Protein AF-A0A7V0IVY8-F1 (afdb_monomer_lite)

Sequence (159 aa):
MAKRIESFEFKQSVSIIKSTGKKAGNLGELRKLISQAGDECIFHHVYQYFLKGHVLEYTNDFAQWAGESLEERALAERLSSIDPYTLKSVSEVRKELLRKIDLFLANFPEPRDVVNGNEFYFNETVSLVFPVGVKTRNLAEFLVAIEHIDAGSIYYHFY

Structure (mmCIF, N/CA/C/O backbone):
data_AF-A0A7V0IVY8-F1
#
_entry.id   AF-A0A7V0IVY8-F1
#
loop_
_atom_site.group_PDB
_atom_site.id
_atom_site.type_symbol
_atom_site.label_atom_id
_atom_site.label_alt_id
_atom_site.label_comp_id
_atom_site.label_asym_id
_atom_site.label_entity_id
_atom_site.label_seq_id
_atom_site.pdbx_PDB_ins_code
_atom_site.Cartn_x
_atom_site.Cartn_y
_atom_site.Cartn_z
_atom_site.occupancy
_atom_site.B_iso_or_equiv
_atom_site.auth_seq_id
_atom_site.auth_comp_id
_atom_site.auth_asym_id
_atom_site.auth_atom_id
_atom_site.pdbx_PDB_model_num
ATOM 1 N N . MET A 1 1 ? -13.876 8.849 45.254 1.00 45.34 1 MET A N 1
ATOM 2 C CA . MET A 1 1 ? -14.609 9.244 44.028 1.00 45.34 1 MET A CA 1
ATOM 3 C C . MET A 1 1 ? -14.390 8.167 42.978 1.00 45.34 1 MET A C 1
ATOM 5 O O . MET A 1 1 ? -13.243 7.799 42.763 1.00 45.34 1 MET A O 1
ATOM 9 N N . ALA A 1 2 ? -15.452 7.609 42.392 1.00 60.75 2 ALA A N 1
ATOM 10 C CA . ALA A 1 2 ? -15.321 6.598 41.341 1.00 60.75 2 ALA A CA 1
ATOM 11 C C . ALA A 1 2 ? -14.737 7.230 40.064 1.00 60.75 2 ALA A C 1
ATOM 13 O O . ALA A 1 2 ? -15.148 8.323 39.672 1.00 60.75 2 ALA A O 1
ATOM 14 N N . LYS A 1 3 ? -13.763 6.561 39.438 1.00 68.69 3 LYS A N 1
ATOM 15 C CA . LYS A 1 3 ? -13.135 6.996 38.183 1.00 68.69 3 LYS A CA 1
ATOM 16 C C . LYS A 1 3 ? -14.206 7.021 37.086 1.00 68.69 3 LYS A C 1
ATOM 18 O O . LYS A 1 3 ? -14.797 5.988 36.785 1.00 68.69 3 LYS A O 1
ATOM 23 N N . ARG A 1 4 ? -14.483 8.196 36.515 1.00 71.81 4 ARG A N 1
ATOM 24 C CA . ARG A 1 4 ? -15.428 8.345 35.401 1.00 71.81 4 ARG A CA 1
ATOM 25 C C . ARG A 1 4 ? -14.809 7.689 34.164 1.00 71.81 4 ARG A C 1
ATOM 27 O O . ARG A 1 4 ? -13.752 8.123 33.718 1.00 71.81 4 ARG A O 1
ATOM 34 N N . ILE A 1 5 ? -15.431 6.626 33.662 1.00 78.44 5 ILE A N 1
ATOM 35 C CA . ILE A 1 5 ? -15.025 5.968 32.416 1.00 78.44 5 ILE A CA 1
ATOM 36 C C . ILE A 1 5 ? -15.653 6.762 31.269 1.00 78.44 5 ILE A C 1
ATOM 38 O O . ILE A 1 5 ? -16.872 6.940 31.234 1.00 78.44 5 ILE A O 1
ATOM 42 N N . GLU A 1 6 ? -14.824 7.298 30.374 1.00 87.19 6 GLU A N 1
ATOM 43 C CA . GLU A 1 6 ? -15.305 7.920 29.140 1.00 87.19 6 GLU A CA 1
ATOM 44 C C . GLU A 1 6 ? -15.876 6.847 28.210 1.00 87.19 6 GLU A C 1
ATOM 46 O O . GLU A 1 6 ? -15.340 5.744 28.115 1.00 87.19 6 GLU A O 1
ATOM 51 N N . SER A 1 7 ? -16.997 7.149 27.554 1.00 92.50 7 SER A N 1
ATOM 52 C CA . SER A 1 7 ? -17.619 6.212 26.621 1.00 92.50 7 SER A CA 1
ATOM 53 C C . SER A 1 7 ? -16.779 6.063 25.356 1.00 92.50 7 SER A C 1
ATOM 55 O O . SER A 1 7 ? -16.344 7.071 24.800 1.00 92.50 7 SER A O 1
ATOM 57 N N . PHE A 1 8 ? -16.655 4.843 24.845 1.00 94.50 8 PHE A N 1
ATOM 58 C CA . PHE A 1 8 ? -16.092 4.576 23.527 1.00 94.50 8 PHE A CA 1
ATOM 59 C C . PHE A 1 8 ? -17.166 4.775 22.451 1.00 94.50 8 PHE A C 1
ATOM 61 O O . PHE A 1 8 ? -18.255 4.210 22.555 1.00 94.50 8 PHE A O 1
ATOM 68 N N . GLU A 1 9 ? -16.876 5.575 21.426 1.00 95.38 9 GLU A N 1
ATOM 69 C CA . GLU A 1 9 ? -17.768 5.806 20.285 1.00 95.38 9 GLU A CA 1
ATOM 70 C C . GLU A 1 9 ? -17.248 5.077 19.048 1.00 95.38 9 GLU A C 1
ATOM 72 O O . GLU A 1 9 ? -16.148 5.352 18.563 1.00 95.38 9 GLU A O 1
ATOM 77 N N . PHE A 1 10 ? -18.065 4.172 18.508 1.00 96.12 10 PHE A N 1
ATOM 78 C CA . PHE A 1 10 ? -17.765 3.546 17.231 1.00 96.12 10 PHE A CA 1
ATOM 79 C C . PHE A 1 10 ? -17.900 4.573 16.102 1.00 96.12 10 PHE A C 1
ATOM 81 O O . PHE A 1 10 ? -18.868 5.334 16.004 1.00 96.12 10 PHE A O 1
ATOM 88 N N . LYS A 1 11 ? -16.893 4.580 15.236 1.00 95.94 11 LYS A N 1
ATOM 89 C CA . LYS A 1 11 ? -16.771 5.407 14.045 1.00 95.94 11 LYS A CA 1
ATOM 90 C C . LYS A 1 11 ? -16.482 4.463 12.900 1.00 95.94 11 LYS A C 1
ATOM 92 O O . LYS A 1 11 ? -15.908 3.397 13.116 1.00 95.94 11 LYS A O 1
ATOM 97 N N . GLN A 1 12 ? -16.884 4.855 11.711 1.00 93.81 12 GLN A N 1
ATOM 98 C CA . GLN A 1 12 ? -16.688 4.076 10.507 1.00 93.81 12 GLN A CA 1
ATOM 99 C C . GLN A 1 12 ? -15.963 4.919 9.480 1.00 93.81 12 GLN A C 1
ATOM 101 O O . GLN A 1 12 ? -16.210 6.122 9.373 1.00 93.81 12 GLN A O 1
ATOM 106 N N . SER A 1 13 ? -15.063 4.266 8.749 1.00 91.00 13 SER A N 1
ATOM 107 C CA . SER A 1 13 ? -14.408 4.839 7.584 1.00 91.00 13 SER A CA 1
ATOM 108 C C . SER A 1 13 ? -14.985 4.216 6.321 1.00 91.00 13 SER A C 1
ATOM 110 O O . SER A 1 13 ? -15.149 2.997 6.236 1.00 91.00 13 SER A O 1
ATOM 112 N N . VAL A 1 14 ? -15.285 5.058 5.338 1.00 89.50 14 VAL A N 1
ATOM 113 C CA . VAL A 1 14 ? -15.533 4.641 3.958 1.00 89.50 14 VAL A CA 1
ATOM 114 C C . VAL A 1 14 ? -14.449 5.253 3.085 1.00 89.50 14 VAL A C 1
ATOM 116 O O . VAL A 1 14 ? -14.134 6.437 3.203 1.00 89.50 14 VAL A O 1
ATOM 119 N N . SER A 1 15 ? -13.879 4.437 2.206 1.00 88.12 15 SER A N 1
ATOM 120 C CA . SER A 1 15 ? -12.793 4.829 1.315 1.00 88.12 15 SER A CA 1
ATOM 121 C C . SER A 1 15 ? -13.311 5.065 -0.099 1.00 88.12 15 SER A C 1
ATOM 123 O O . SER A 1 15 ? -13.961 4.200 -0.683 1.00 88.12 15 SER A O 1
ATOM 125 N N . ILE A 1 16 ? -12.998 6.231 -0.660 1.00 91.38 16 ILE A N 1
ATOM 126 C CA . ILE A 1 16 ? -13.238 6.556 -2.067 1.00 91.38 16 ILE A CA 1
ATOM 127 C C . ILE A 1 16 ? -11.896 6.526 -2.788 1.00 91.38 16 ILE A C 1
ATOM 129 O O . ILE A 1 16 ? -10.969 7.241 -2.407 1.00 91.38 16 ILE A O 1
ATOM 133 N N . ILE A 1 17 ? -11.801 5.718 -3.842 1.00 92.69 17 ILE A N 1
ATOM 134 C CA . ILE A 1 17 ? -10.599 5.651 -4.673 1.00 92.69 17 ILE A CA 1
ATOM 135 C C . ILE A 1 17 ? -10.596 6.844 -5.628 1.00 92.69 17 ILE A C 1
ATOM 137 O O . ILE A 1 17 ? -11.543 7.064 -6.385 1.00 92.69 17 ILE A O 1
ATOM 141 N N . LYS A 1 18 ? -9.505 7.601 -5.606 1.00 94.12 18 LYS A N 1
ATOM 142 C CA . LYS A 1 18 ? -9.244 8.735 -6.484 1.00 94.12 18 LYS A CA 1
ATOM 143 C C . LYS A 1 18 ? -8.029 8.420 -7.349 1.00 94.12 18 LYS A C 1
ATOM 145 O O . LYS A 1 18 ? -6.944 8.155 -6.839 1.00 94.12 18 LYS A O 1
ATOM 150 N N . SER A 1 19 ? -8.190 8.506 -8.665 1.00 94.50 19 SER A N 1
ATOM 151 C CA . SER A 1 19 ? -7.050 8.384 -9.574 1.00 94.50 19 SER A CA 1
ATOM 152 C C . SER A 1 19 ? -6.144 9.612 -9.495 1.00 94.50 19 SER A C 1
ATOM 154 O O . SER A 1 19 ? -6.625 10.748 -9.479 1.00 94.50 19 SER A O 1
ATOM 156 N N . THR A 1 20 ? -4.827 9.393 -9.492 1.00 96.06 20 THR A N 1
ATOM 157 C CA . THR A 1 20 ? -3.840 10.481 -9.619 1.00 96.06 20 THR A CA 1
ATOM 158 C C . THR A 1 20 ? -3.559 10.858 -11.078 1.00 96.06 20 THR A C 1
ATOM 160 O O . THR A 1 20 ? -2.864 11.840 -11.336 1.00 96.06 20 THR A O 1
ATOM 163 N N . GLY A 1 21 ? -4.052 10.065 -12.037 1.00 96.19 21 GLY A N 1
ATOM 164 C CA . GLY A 1 21 ? -3.735 10.187 -13.463 1.00 96.19 21 GLY A CA 1
ATOM 165 C C . GLY A 1 21 ? -2.316 9.744 -13.845 1.00 96.19 21 GLY A C 1
ATOM 166 O O . GLY A 1 21 ? -1.970 9.781 -15.024 1.00 96.19 21 GLY A O 1
ATOM 167 N N . LYS A 1 22 ? -1.485 9.323 -12.883 1.00 98.06 22 LYS A N 1
ATOM 168 C CA . LYS A 1 22 ? -0.123 8.838 -13.133 1.00 98.06 22 LYS A CA 1
ATOM 169 C C . LYS A 1 22 ? -0.121 7.320 -13.298 1.00 98.06 22 LYS A C 1
ATOM 171 O O . LYS A 1 22 ? -0.784 6.611 -12.538 1.00 98.06 22 LYS A O 1
ATOM 176 N N . LYS A 1 23 ? 0.666 6.830 -14.255 1.00 98.06 23 LYS A N 1
ATOM 177 C CA . LYS A 1 23 ? 0.888 5.400 -14.479 1.00 98.06 23 LYS A CA 1
ATOM 178 C C . LYS A 1 23 ? 2.350 5.092 -14.794 1.00 98.06 23 LYS A C 1
ATOM 180 O O . LYS A 1 23 ? 3.037 5.976 -15.302 1.00 98.06 23 LYS A O 1
ATOM 185 N N . ALA A 1 24 ? 2.795 3.873 -14.500 1.00 98.50 24 ALA A N 1
ATOM 186 C CA . ALA A 1 24 ? 4.124 3.370 -14.855 1.00 98.50 24 ALA A CA 1
ATOM 187 C C . ALA A 1 24 ? 4.024 2.153 -15.780 1.00 98.50 24 ALA A C 1
ATOM 189 O O . ALA A 1 24 ? 3.337 1.185 -15.450 1.00 98.50 24 ALA A O 1
ATOM 190 N N . GLY A 1 25 ? 4.728 2.195 -16.910 1.00 98.31 25 GLY A N 1
ATOM 191 C CA . GLY A 1 25 ? 4.869 1.072 -17.839 1.00 98.31 25 GLY A CA 1
ATOM 192 C C . GLY A 1 25 ? 6.077 0.174 -17.552 1.00 98.31 25 GLY A C 1
ATOM 193 O O . GLY A 1 25 ? 6.168 -0.921 -18.097 1.00 98.31 25 GLY A O 1
ATOM 194 N N . ASN A 1 26 ? 7.002 0.604 -16.693 1.00 98.31 26 ASN A N 1
ATOM 195 C CA . ASN A 1 26 ? 8.195 -0.164 -16.339 1.00 98.31 26 ASN A CA 1
ATOM 196 C C . ASN A 1 26 ? 8.714 0.161 -14.937 1.00 98.31 26 ASN A C 1
ATOM 198 O O . ASN A 1 26 ? 8.166 1.009 -14.222 1.00 98.31 26 ASN A O 1
ATOM 202 N N . LEU A 1 27 ? 9.762 -0.555 -14.528 1.00 98.38 27 LEU A N 1
ATOM 203 C CA . LEU A 1 27 ? 10.305 -0.467 -13.179 1.00 98.38 27 LEU A CA 1
ATOM 204 C C . LEU A 1 27 ? 10.947 0.900 -12.891 1.00 98.38 27 LEU A C 1
ATOM 206 O O . LEU A 1 27 ? 10.733 1.450 -11.806 1.00 98.38 27 LEU A O 1
ATOM 210 N N . GLY A 1 28 ? 11.676 1.484 -13.843 1.00 98.19 28 GLY A N 1
ATOM 211 C CA . GLY A 1 28 ? 12.254 2.821 -13.715 1.00 98.19 28 GLY A CA 1
ATOM 212 C C . GLY A 1 28 ? 11.198 3.917 -13.539 1.00 98.19 28 GLY A C 1
ATOM 213 O O . GLY A 1 28 ? 11.319 4.770 -12.648 1.00 98.19 28 GLY A O 1
ATOM 214 N N . GLU A 1 29 ? 10.118 3.875 -14.324 1.00 98.50 29 GLU A N 1
ATOM 215 C CA . GLU A 1 29 ? 8.969 4.772 -14.168 1.00 98.50 29 GLU A CA 1
ATOM 216 C C . GLU A 1 29 ? 8.273 4.572 -12.822 1.00 98.50 29 GLU A C 1
ATOM 218 O O . GLU A 1 29 ? 8.001 5.560 -12.133 1.00 98.50 29 GLU A O 1
ATOM 223 N N . LEU A 1 30 ? 8.043 3.319 -12.409 1.00 98.69 30 LEU A N 1
ATOM 224 C CA . LEU A 1 30 ? 7.438 3.000 -11.115 1.00 98.69 30 LEU A CA 1
ATOM 225 C C . LEU A 1 30 ? 8.265 3.603 -9.979 1.00 98.69 30 LEU A C 1
ATOM 227 O O . LEU A 1 30 ? 7.737 4.338 -9.143 1.00 98.69 30 LEU A O 1
ATOM 231 N N . ARG A 1 31 ? 9.579 3.359 -9.981 1.00 98.56 31 ARG A N 1
ATOM 232 C CA . ARG A 1 31 ? 10.527 3.893 -8.995 1.00 98.56 31 ARG A CA 1
ATOM 233 C C . ARG A 1 31 ? 10.458 5.414 -8.932 1.00 98.56 31 ARG A C 1
ATOM 235 O O . ARG A 1 31 ? 10.353 5.997 -7.848 1.00 98.56 31 ARG A O 1
ATOM 242 N N . LYS A 1 32 ? 10.514 6.081 -10.090 1.00 98.69 32 LYS A N 1
ATOM 243 C CA . LYS A 1 32 ? 10.414 7.544 -10.182 1.00 98.69 32 LYS A CA 1
ATOM 244 C C . LYS A 1 32 ? 9.094 8.037 -9.595 1.00 98.69 32 LYS A C 1
ATOM 246 O O . LYS A 1 32 ? 9.106 8.971 -8.791 1.00 98.69 32 LYS A O 1
ATOM 251 N N . LEU A 1 33 ? 7.977 7.410 -9.949 1.00 98.62 33 LEU A N 1
ATOM 252 C CA . LEU A 1 33 ? 6.654 7.817 -9.488 1.00 98.62 33 LEU A CA 1
ATOM 253 C C . LEU A 1 33 ? 6.436 7.545 -7.994 1.00 98.62 33 LEU A C 1
ATOM 255 O O . LEU A 1 33 ? 5.904 8.424 -7.322 1.00 98.62 33 LEU A O 1
ATOM 259 N N . ILE A 1 34 ? 6.945 6.442 -7.433 1.00 98.62 34 ILE A N 1
ATOM 260 C CA . ILE A 1 34 ? 6.934 6.177 -5.979 1.00 98.62 34 ILE A CA 1
ATOM 261 C C . ILE A 1 34 ? 7.652 7.298 -5.213 1.00 98.62 34 ILE A C 1
ATOM 263 O O . ILE A 1 34 ? 7.155 7.757 -4.183 1.00 98.62 34 ILE A O 1
ATOM 267 N N . SER A 1 35 ? 8.788 7.794 -5.727 1.00 98.44 35 SER A N 1
ATOM 268 C CA . SER A 1 35 ? 9.534 8.890 -5.079 1.00 98.44 35 SER A CA 1
ATOM 269 C C . SER A 1 35 ? 8.782 10.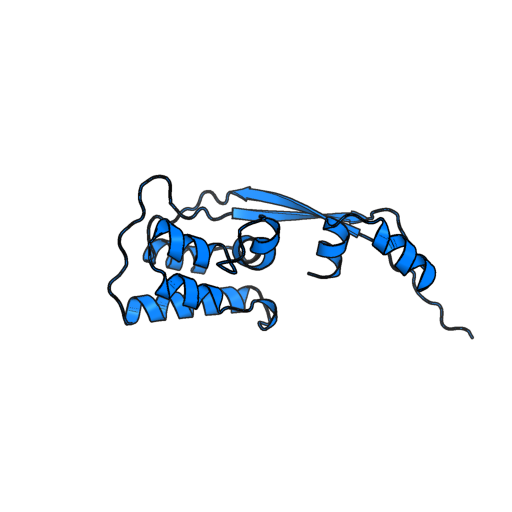226 -5.042 1.00 98.44 35 SER A C 1
ATOM 271 O O . SER A 1 35 ? 9.113 11.090 -4.235 1.00 98.44 35 SER A O 1
ATOM 273 N N . GLN A 1 36 ? 7.764 10.384 -5.891 1.00 97.69 36 GLN A N 1
ATOM 274 C CA . GLN A 1 36 ? 6.975 11.609 -6.049 1.00 97.69 36 GLN A CA 1
ATOM 275 C C . GLN A 1 36 ? 5.517 11.458 -5.590 1.00 97.69 36 GLN A C 1
ATOM 277 O O . GLN A 1 36 ? 4.780 12.445 -5.569 1.00 97.69 36 GLN A O 1
ATOM 282 N N . ALA A 1 37 ? 5.069 10.235 -5.309 1.00 96.88 37 ALA A N 1
ATOM 283 C CA . ALA A 1 37 ? 3.705 9.938 -4.900 1.00 96.88 37 ALA A CA 1
ATOM 284 C C . ALA A 1 37 ? 3.429 10.518 -3.510 1.00 96.88 37 ALA A C 1
ATOM 286 O O . ALA A 1 37 ? 4.305 10.477 -2.645 1.00 96.88 37 ALA A O 1
ATOM 287 N N . GLY A 1 38 ? 2.217 11.028 -3.279 1.00 95.25 38 GLY A N 1
ATOM 288 C CA . GLY A 1 38 ? 1.786 11.466 -1.950 1.00 95.25 38 GLY A CA 1
ATOM 289 C C . GLY A 1 38 ? 1.724 10.304 -0.956 1.00 95.25 38 GLY A C 1
ATOM 290 O O . GLY A 1 38 ? 1.677 9.139 -1.356 1.00 95.25 38 GLY A O 1
ATOM 291 N N . ASP A 1 39 ? 1.735 10.607 0.343 1.00 95.62 39 ASP A N 1
ATOM 292 C CA . ASP A 1 39 ? 1.645 9.577 1.388 1.00 95.62 39 ASP A CA 1
ATOM 293 C C . ASP A 1 39 ? 0.341 8.766 1.255 1.00 95.62 39 ASP A C 1
ATOM 295 O O . ASP A 1 39 ? 0.391 7.543 1.304 1.00 95.62 39 ASP A O 1
ATOM 299 N N . GLU A 1 40 ? -0.791 9.399 0.932 1.00 94.62 40 GLU A N 1
ATOM 300 C CA . GLU A 1 40 ? -2.074 8.703 0.705 1.00 94.62 40 GLU A CA 1
ATOM 301 C C . GLU A 1 40 ? -2.028 7.669 -0.428 1.00 94.62 40 GLU A C 1
ATOM 303 O O . GLU A 1 40 ? -2.737 6.664 -0.393 1.00 94.62 40 GLU A O 1
ATOM 308 N N . CYS A 1 41 ? -1.175 7.881 -1.433 1.00 97.06 41 CYS A N 1
ATOM 309 C CA . CYS A 1 41 ? -1.010 6.938 -2.534 1.00 97.06 41 CYS A CA 1
ATOM 310 C C . CYS A 1 41 ? -0.247 5.693 -2.068 1.00 97.06 41 CYS A C 1
ATOM 312 O O . CYS A 1 41 ? -0.668 4.562 -2.306 1.00 97.06 41 CYS A O 1
ATOM 314 N N . ILE A 1 42 ? 0.851 5.893 -1.333 1.00 97.69 42 ILE A N 1
ATOM 315 C CA . ILE A 1 42 ? 1.609 4.786 -0.737 1.00 97.69 42 ILE A CA 1
ATOM 316 C C . ILE A 1 42 ? 0.746 4.048 0.291 1.00 97.69 42 ILE A C 1
ATOM 318 O O . ILE A 1 42 ? 0.749 2.819 0.326 1.00 97.69 42 ILE A O 1
ATOM 322 N N . PHE A 1 43 ? -0.038 4.779 1.086 1.00 94.75 43 PHE A N 1
ATOM 323 C CA . PHE A 1 43 ? -0.972 4.199 2.041 1.00 94.75 43 PHE A CA 1
ATOM 324 C C . PHE A 1 43 ? -2.011 3.310 1.347 1.00 94.75 43 PHE A C 1
ATOM 326 O O . PHE A 1 43 ? -2.166 2.147 1.719 1.00 94.75 43 PHE A O 1
ATOM 333 N N . HIS A 1 44 ? -2.652 3.813 0.287 1.00 95.31 44 HIS A N 1
ATOM 334 C CA . HIS A 1 44 ? -3.602 3.051 -0.523 1.00 95.31 44 HIS A CA 1
ATOM 335 C C . HIS A 1 44 ? -2.991 1.752 -1.071 1.00 95.31 44 HIS A C 1
ATOM 337 O O . HIS A 1 44 ? -3.591 0.685 -0.954 1.00 95.31 44 HIS A O 1
ATOM 343 N N . HIS A 1 45 ? -1.793 1.830 -1.653 1.00 96.94 45 HIS A N 1
ATOM 344 C CA . HIS A 1 45 ? -1.190 0.690 -2.344 1.00 96.94 45 HIS A CA 1
ATOM 345 C C . HIS A 1 45 ? -0.534 -0.348 -1.426 1.00 96.94 45 HIS A C 1
ATOM 347 O O . HIS A 1 45 ? -0.315 -1.485 -1.845 1.00 96.94 45 HIS A O 1
ATOM 353 N N . VAL A 1 46 ? -0.213 0.027 -0.185 1.00 96.06 46 VAL A N 1
ATOM 354 C CA . VAL A 1 46 ? 0.445 -0.864 0.781 1.00 96.06 46 VAL A CA 1
ATOM 355 C C . VAL A 1 46 ? -0.505 -1.266 1.901 1.00 96.06 46 VAL A C 1
ATOM 357 O O . VAL A 1 46 ? -0.792 -2.445 2.067 1.00 96.06 46 VAL A O 1
ATOM 360 N N . TYR A 1 47 ? -1.030 -0.305 2.657 1.00 92.31 47 TYR A N 1
ATOM 361 C CA . TYR A 1 47 ? -1.822 -0.594 3.853 1.00 92.31 47 TYR A CA 1
ATOM 362 C C . TYR A 1 47 ? -3.229 -1.068 3.507 1.00 92.31 47 TYR A C 1
ATOM 364 O O . TYR A 1 47 ? -3.776 -1.901 4.212 1.00 92.31 47 TYR A O 1
ATOM 372 N N . GLN A 1 48 ? -3.828 -0.569 2.424 1.00 91.12 48 GLN A N 1
ATOM 373 C CA . GLN A 1 48 ? -5.198 -0.942 2.045 1.00 91.12 48 GLN A CA 1
ATOM 374 C C . GLN A 1 48 ? -5.271 -2.112 1.067 1.00 91.12 48 GLN A C 1
ATOM 376 O O . GLN A 1 48 ? -6.361 -2.486 0.637 1.00 91.12 48 GLN A O 1
ATOM 381 N N . TYR A 1 49 ? -4.133 -2.718 0.738 1.00 90.56 49 TYR A N 1
ATOM 382 C CA . TYR A 1 49 ? -4.059 -3.852 -0.174 1.00 90.56 49 TYR A CA 1
ATOM 383 C C . TYR A 1 49 ? -5.003 -4.997 0.234 1.00 90.56 49 TYR A C 1
ATOM 385 O O . TYR A 1 49 ? -5.762 -5.507 -0.589 1.00 90.56 49 TYR A O 1
ATOM 393 N N . PHE A 1 50 ? -5.041 -5.343 1.525 1.00 84.75 50 PHE A N 1
ATOM 394 C CA . PHE A 1 50 ? -5.878 -6.439 2.026 1.00 84.75 50 PHE A CA 1
ATOM 395 C C . PHE A 1 50 ? -7.387 -6.177 1.889 1.00 84.75 50 PHE A C 1
ATOM 397 O O . PHE A 1 50 ? -8.171 -7.124 1.851 1.00 84.75 50 PHE A O 1
ATOM 404 N N . LEU A 1 51 ? -7.812 -4.913 1.768 1.00 84.31 51 LEU A N 1
ATOM 405 C CA . LEU A 1 51 ? -9.221 -4.555 1.568 1.00 84.31 51 LEU A CA 1
ATOM 406 C C . LEU A 1 51 ? -9.717 -4.874 0.150 1.00 84.31 51 LEU A C 1
ATOM 408 O O . LEU A 1 51 ? -10.923 -4.876 -0.088 1.00 84.31 51 LEU A O 1
ATOM 412 N N . LYS A 1 52 ? -8.811 -5.148 -0.796 1.00 82.44 52 LYS A N 1
ATOM 413 C CA . LYS A 1 52 ? -9.141 -5.386 -2.211 1.00 82.44 52 LYS A CA 1
ATOM 414 C C . LYS A 1 52 ? -9.563 -6.825 -2.514 1.00 82.44 52 LYS A C 1
ATOM 416 O O . LYS A 1 52 ? -9.973 -7.108 -3.634 1.00 82.44 52 LYS A O 1
ATOM 421 N N . GLY A 1 53 ? -9.480 -7.730 -1.534 1.00 76.44 53 GLY A N 1
ATOM 422 C CA . GLY A 1 53 ? -9.918 -9.122 -1.688 1.00 76.44 53 GLY A CA 1
ATOM 423 C C . GLY A 1 53 ? -9.036 -9.966 -2.615 1.00 76.44 53 GLY A C 1
ATOM 424 O O . GLY A 1 53 ? -9.519 -10.934 -3.198 1.00 76.44 53 GLY A O 1
ATOM 425 N N . HIS A 1 54 ? -7.759 -9.606 -2.780 1.00 73.44 54 HIS A N 1
ATOM 426 C CA . HIS A 1 54 ? -6.800 -10.424 -3.524 1.00 73.44 54 HIS A CA 1
ATOM 427 C C . HIS A 1 54 ? -6.533 -11.764 -2.823 1.00 73.44 54 HIS A C 1
ATOM 429 O O . HIS A 1 54 ? -6.584 -11.864 -1.595 1.00 73.44 54 HIS A O 1
ATOM 435 N N . VAL A 1 55 ? -6.190 -12.793 -3.608 1.00 71.06 55 VAL A N 1
ATOM 436 C CA . VAL A 1 55 ? -5.526 -13.987 -3.068 1.00 71.06 55 VAL A CA 1
ATOM 437 C C . VAL A 1 55 ? -4.194 -13.511 -2.480 1.00 71.06 55 VAL A C 1
ATOM 439 O O . VAL A 1 55 ? -3.437 -12.827 -3.161 1.00 71.06 55 VAL A O 1
ATOM 442 N N . LEU A 1 56 ? -3.940 -13.803 -1.201 1.00 68.69 56 LEU A N 1
ATOM 443 C CA . LEU A 1 56 ? -2.838 -13.227 -0.411 1.00 68.69 56 LEU A CA 1
ATOM 444 C C . LEU A 1 56 ? -1.445 -13.786 -0.782 1.00 68.69 56 LEU A C 1
ATOM 446 O O . LEU A 1 56 ? -0.654 -14.112 0.099 1.00 68.69 56 LEU A O 1
ATOM 450 N N . GLU A 1 57 ? -1.143 -13.929 -2.072 1.00 83.56 57 GLU A N 1
ATOM 451 C CA . GLU A 1 57 ? 0.189 -14.319 -2.554 1.00 83.56 57 GLU A CA 1
ATOM 452 C C . GLU A 1 57 ? 1.210 -13.186 -2.370 1.00 83.56 57 GLU A C 1
ATOM 454 O O . GLU A 1 57 ? 2.349 -13.427 -1.973 1.00 83.56 57 GLU A O 1
ATOM 459 N N . TYR A 1 58 ? 0.773 -11.940 -2.565 1.00 93.75 58 TYR A N 1
ATOM 460 C CA . TYR A 1 58 ? 1.556 -10.733 -2.300 1.00 93.75 58 TYR A CA 1
ATOM 461 C C . TYR A 1 58 ? 0.937 -9.911 -1.170 1.00 93.75 58 TYR A C 1
ATOM 463 O O . TYR A 1 58 ? -0.211 -10.133 -0.783 1.00 93.75 58 TYR A O 1
ATOM 471 N N . THR A 1 59 ? 1.694 -8.950 -0.633 1.00 94.75 59 THR A N 1
ATOM 472 C CA . THR A 1 59 ? 1.271 -8.140 0.530 1.00 94.75 59 THR A CA 1
ATOM 473 C C . THR A 1 59 ? 0.992 -6.672 0.208 1.00 94.75 59 THR A C 1
ATOM 475 O O . THR A 1 59 ? 0.554 -5.927 1.081 1.00 94.75 59 THR A O 1
ATOM 478 N N . ASN A 1 60 ? 1.261 -6.233 -1.022 1.00 97.00 60 ASN A N 1
ATOM 479 C CA . ASN A 1 60 ? 1.011 -4.872 -1.491 1.00 97.00 60 ASN A CA 1
ATOM 480 C C . ASN A 1 60 ? 0.884 -4.832 -3.020 1.00 97.00 60 ASN A C 1
ATOM 482 O O . ASN A 1 60 ? 1.391 -5.716 -3.714 1.00 97.00 60 ASN A O 1
ATOM 486 N N . ASP A 1 61 ? 0.258 -3.778 -3.552 1.00 97.19 61 ASP A N 1
ATOM 487 C CA . ASP A 1 61 ? 0.004 -3.661 -4.993 1.00 97.19 61 ASP A CA 1
ATOM 488 C C . ASP A 1 61 ? 1.299 -3.584 -5.812 1.00 97.19 61 ASP A C 1
ATOM 490 O O . ASP A 1 61 ? 1.342 -4.076 -6.937 1.00 97.19 61 ASP A O 1
ATOM 494 N N . PHE A 1 62 ? 2.360 -2.968 -5.273 1.00 98.31 62 PHE A N 1
ATOM 495 C CA . PHE A 1 62 ? 3.640 -2.851 -5.981 1.00 98.31 62 PHE A CA 1
ATOM 496 C C . PHE A 1 62 ? 4.285 -4.221 -6.186 1.00 98.31 62 PHE A C 1
ATOM 498 O O . PHE A 1 62 ? 4.796 -4.509 -7.267 1.00 98.31 62 PHE A O 1
ATOM 505 N N . ALA A 1 63 ? 4.238 -5.070 -5.158 1.00 97.94 63 ALA A N 1
ATOM 506 C CA . ALA A 1 63 ? 4.695 -6.447 -5.239 1.00 97.94 63 ALA A CA 1
ATOM 507 C C . ALA A 1 63 ? 3.865 -7.256 -6.236 1.00 97.94 63 ALA A C 1
ATOM 509 O O . ALA A 1 63 ? 4.440 -7.909 -7.104 1.00 97.94 63 ALA A O 1
ATOM 510 N N . GLN A 1 64 ? 2.535 -7.153 -6.162 1.00 97.12 64 GLN A N 1
ATOM 511 C CA . GLN A 1 64 ? 1.659 -7.855 -7.094 1.00 97.12 64 GLN A CA 1
ATOM 512 C C . GLN A 1 64 ? 1.906 -7.429 -8.539 1.00 97.12 64 GLN A C 1
ATOM 514 O O . GLN A 1 64 ? 2.032 -8.272 -9.419 1.00 97.12 64 GLN A O 1
ATOM 519 N N . TRP A 1 65 ? 2.045 -6.133 -8.801 1.00 97.56 65 TRP A N 1
ATOM 520 C CA . TRP A 1 65 ? 2.339 -5.654 -10.148 1.00 97.56 65 TRP A CA 1
ATOM 521 C C . TRP A 1 65 ? 3.711 -6.117 -10.653 1.00 97.56 65 TRP A C 1
ATOM 523 O O . TRP A 1 65 ? 3.834 -6.536 -11.804 1.00 97.56 65 TRP A O 1
ATOM 533 N N . ALA A 1 66 ? 4.735 -6.106 -9.795 1.00 97.81 66 ALA A N 1
ATOM 534 C CA . ALA A 1 66 ? 6.049 -6.629 -10.155 1.00 97.81 66 ALA A CA 1
ATOM 535 C C . ALA A 1 66 ? 6.006 -8.129 -10.503 1.00 97.81 66 ALA A C 1
ATOM 537 O O . ALA A 1 66 ? 6.672 -8.552 -11.443 1.00 97.81 66 ALA A O 1
ATOM 538 N N . GLY A 1 67 ? 5.214 -8.924 -9.783 1.00 95.94 67 GLY A N 1
ATOM 539 C CA . GLY A 1 67 ? 5.079 -10.361 -10.033 1.00 95.94 67 GLY A CA 1
ATOM 540 C C . GLY A 1 67 ? 4.244 -10.675 -11.271 1.00 95.94 67 GLY A C 1
ATOM 541 O O . GLY A 1 67 ? 4.681 -11.432 -12.129 1.00 95.94 67 GLY A O 1
ATOM 542 N N . GLU A 1 68 ? 3.077 -10.046 -11.396 1.00 94.81 68 GLU A N 1
ATOM 543 C CA . GLU A 1 68 ? 2.071 -10.416 -12.400 1.00 94.81 68 GLU A CA 1
ATOM 544 C C . GLU A 1 68 ? 2.210 -9.655 -13.723 1.00 94.81 68 GLU A C 1
ATOM 546 O O . GLU A 1 68 ? 1.825 -10.157 -14.774 1.00 94.81 68 GLU A O 1
ATOM 551 N N . SER A 1 69 ? 2.719 -8.417 -13.695 1.00 96.75 69 SER A N 1
ATOM 552 C CA . SER A 1 69 ? 2.794 -7.558 -14.890 1.00 96.75 69 SER A CA 1
ATOM 553 C C . SER A 1 69 ? 4.207 -7.450 -15.456 1.00 96.75 69 SER A C 1
ATOM 555 O O . SER A 1 69 ? 4.374 -7.494 -16.678 1.00 96.75 69 SER A O 1
ATOM 557 N N . LEU A 1 70 ? 5.218 -7.328 -14.585 1.00 96.44 70 LEU A N 1
ATOM 558 C CA . LEU A 1 70 ? 6.630 -7.370 -14.991 1.00 96.44 70 LEU A CA 1
ATOM 559 C C . LEU A 1 70 ? 7.186 -8.799 -15.092 1.00 96.44 70 LEU A C 1
ATOM 561 O O . LEU A 1 70 ? 8.244 -8.971 -15.685 1.00 96.44 70 LEU A O 1
ATOM 565 N N . GLU A 1 71 ? 6.486 -9.804 -14.549 1.00 95.44 71 GLU A N 1
ATOM 566 C CA . GLU A 1 71 ? 6.952 -11.202 -14.457 1.00 95.44 71 GLU A CA 1
ATOM 567 C C . GLU A 1 71 ? 8.242 -11.365 -13.624 1.00 95.44 71 GLU A C 1
ATOM 569 O O . GLU A 1 71 ? 8.988 -12.336 -13.760 1.00 95.44 71 GLU A O 1
ATOM 574 N N . GLU A 1 72 ? 8.490 -10.438 -12.694 1.00 97.00 72 GLU A N 1
ATOM 575 C CA . GLU A 1 72 ? 9.691 -10.390 -11.859 1.00 97.00 72 GLU A CA 1
ATOM 576 C C . GLU A 1 72 ? 9.416 -10.902 -10.446 1.00 97.00 72 GLU A C 1
ATOM 578 O O . GLU A 1 72 ? 9.368 -10.155 -9.460 1.00 97.00 72 GLU A O 1
ATOM 583 N N . ARG A 1 73 ? 9.273 -12.224 -10.325 1.00 95.69 73 ARG A N 1
ATOM 584 C CA . ARG A 1 73 ? 8.918 -12.882 -9.056 1.00 95.69 73 ARG A CA 1
ATOM 585 C C . ARG A 1 73 ? 9.891 -12.568 -7.915 1.00 95.69 73 ARG A C 1
ATOM 587 O O . ARG A 1 73 ? 9.473 -12.350 -6.782 1.00 95.69 73 ARG A O 1
ATOM 594 N N . ALA A 1 74 ? 11.190 -12.482 -8.210 1.00 96.06 74 ALA A N 1
ATOM 595 C CA . ALA A 1 74 ? 12.206 -12.154 -7.208 1.00 96.06 74 ALA A CA 1
ATOM 596 C C . ALA A 1 74 ? 12.049 -10.724 -6.658 1.00 96.06 74 ALA A C 1
ATOM 598 O O . ALA A 1 74 ? 12.296 -10.480 -5.473 1.00 96.06 74 ALA A O 1
ATOM 599 N N . LEU A 1 75 ? 11.633 -9.769 -7.495 1.00 97.88 75 LEU A N 1
ATOM 600 C CA . LEU A 1 75 ? 11.311 -8.418 -7.045 1.00 97.88 75 LEU A CA 1
ATOM 601 C C . LEU A 1 75 ? 10.009 -8.415 -6.239 1.00 97.88 75 LEU A C 1
ATOM 603 O O . LEU A 1 75 ? 9.965 -7.812 -5.168 1.00 97.88 75 LEU A O 1
ATOM 607 N N . ALA A 1 76 ? 8.987 -9.128 -6.709 1.00 97.75 76 ALA A N 1
ATOM 608 C CA . ALA A 1 76 ? 7.699 -9.250 -6.032 1.00 97.75 76 ALA A CA 1
ATOM 609 C C . ALA A 1 76 ? 7.834 -9.810 -4.605 1.00 97.75 76 ALA A C 1
ATOM 611 O O . ALA A 1 76 ? 7.286 -9.241 -3.659 1.00 97.75 76 ALA A O 1
ATOM 612 N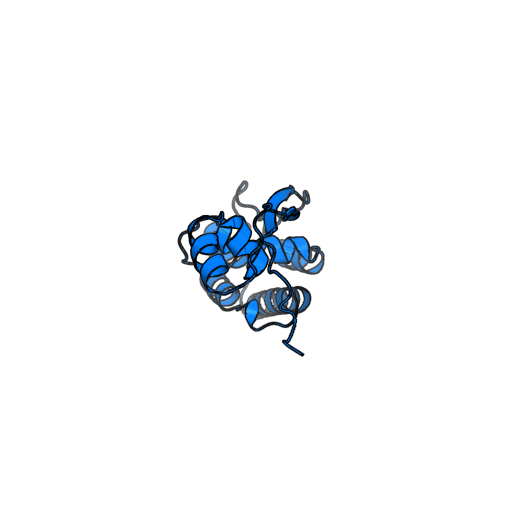 N . GLU A 1 77 ? 8.639 -10.859 -4.415 1.00 97.31 77 GLU A N 1
ATOM 613 C CA . GLU A 1 77 ? 8.955 -11.424 -3.095 1.00 97.31 77 GLU A CA 1
ATOM 614 C C . GLU A 1 77 ? 9.669 -10.401 -2.200 1.00 97.31 77 GLU A C 1
ATOM 616 O O . GLU A 1 77 ? 9.305 -10.207 -1.036 1.00 97.31 77 GLU A O 1
ATOM 621 N N . ARG A 1 78 ? 10.662 -9.684 -2.746 1.00 97.69 78 ARG A N 1
ATOM 622 C CA . ARG A 1 78 ? 11.373 -8.632 -2.003 1.00 97.69 78 ARG A CA 1
ATOM 623 C C . ARG A 1 78 ? 10.419 -7.529 -1.566 1.00 97.69 78 ARG A C 1
ATOM 625 O O . ARG A 1 78 ? 10.508 -7.102 -0.418 1.00 97.69 78 ARG A O 1
ATOM 632 N N . LEU A 1 79 ? 9.543 -7.057 -2.447 1.00 98.31 79 LEU A N 1
ATOM 633 C CA . LEU A 1 79 ? 8.561 -6.022 -2.123 1.00 98.31 79 LEU A CA 1
ATOM 634 C C . LEU A 1 79 ? 7.505 -6.536 -1.139 1.00 98.31 79 LEU A C 1
ATOM 636 O O . LEU A 1 79 ? 7.091 -5.785 -0.260 1.00 98.31 79 LEU A O 1
ATOM 640 N N . SER A 1 80 ? 7.125 -7.813 -1.220 1.00 97.44 80 SER A N 1
ATOM 641 C CA . SER A 1 80 ? 6.175 -8.427 -0.284 1.00 97.44 80 SER A CA 1
ATOM 642 C C . SER A 1 80 ? 6.735 -8.580 1.128 1.00 97.44 80 SER A C 1
ATOM 644 O O . SER A 1 80 ? 5.982 -8.604 2.098 1.00 97.44 80 SER A O 1
ATOM 646 N N . SER A 1 81 ? 8.062 -8.639 1.268 1.00 96.62 81 SER A N 1
ATOM 647 C CA . SER A 1 81 ? 8.726 -8.746 2.569 1.00 96.62 81 SER A CA 1
ATOM 648 C C . SER A 1 81 ? 8.678 -7.453 3.403 1.00 96.62 81 SER A C 1
ATOM 650 O O . SER A 1 81 ? 9.270 -7.417 4.484 1.00 96.62 81 SER A O 1
ATOM 652 N N . ILE A 1 82 ? 8.103 -6.365 2.884 1.00 97.19 82 ILE A N 1
ATOM 653 C CA . ILE A 1 82 ? 7.941 -5.115 3.630 1.00 97.19 82 ILE A CA 1
ATOM 654 C C . ILE A 1 82 ? 6.752 -5.285 4.570 1.00 97.19 82 ILE A C 1
ATOM 656 O O . ILE A 1 82 ? 5.620 -5.393 4.111 1.00 97.19 82 ILE A O 1
ATOM 660 N N . ASP A 1 83 ? 7.012 -5.262 5.876 1.00 94.88 83 ASP A N 1
ATOM 661 C CA . ASP A 1 83 ? 5.959 -5.160 6.882 1.00 94.88 83 ASP A CA 1
ATOM 662 C C . ASP A 1 83 ? 5.732 -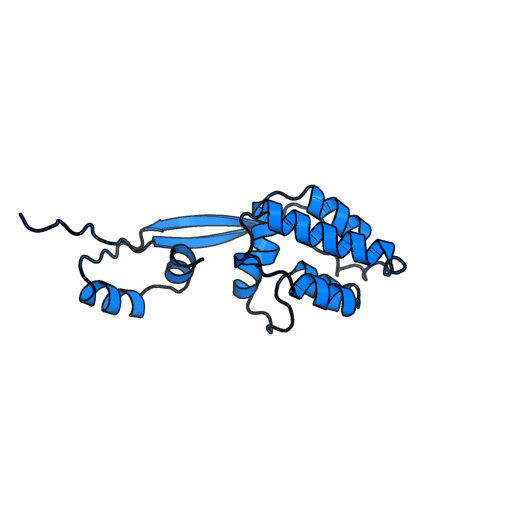3.678 7.240 1.00 94.88 83 ASP A C 1
ATOM 664 O O . ASP A 1 83 ? 6.549 -3.087 7.962 1.00 94.88 83 ASP A O 1
ATOM 668 N N . PRO A 1 84 ? 4.645 -3.053 6.751 1.00 94.19 84 PRO A N 1
ATOM 669 C CA . PRO A 1 84 ? 4.397 -1.634 6.962 1.00 94.19 84 PRO A CA 1
ATOM 670 C C . PRO A 1 84 ? 4.073 -1.279 8.422 1.00 94.19 84 PRO A C 1
ATOM 672 O O . PRO A 1 84 ? 4.199 -0.110 8.792 1.00 94.19 84 PRO A O 1
ATOM 675 N N . TYR A 1 85 ? 3.700 -2.251 9.263 1.00 91.06 85 TYR A N 1
ATOM 676 C CA . TYR A 1 85 ? 3.374 -2.035 10.679 1.00 91.06 85 TYR A CA 1
ATOM 677 C C . TYR A 1 85 ? 4.615 -2.029 11.583 1.00 91.06 85 TYR A C 1
ATOM 679 O O . TYR A 1 85 ? 4.556 -1.552 12.716 1.00 91.06 85 TYR A O 1
ATOM 687 N N . THR A 1 86 ? 5.762 -2.498 11.082 1.00 94.62 86 THR A N 1
ATOM 688 C CA . THR A 1 86 ? 7.061 -2.375 11.777 1.00 94.62 86 THR A CA 1
ATOM 689 C C . THR A 1 86 ? 7.736 -1.019 11.549 1.00 94.62 86 THR A C 1
ATOM 691 O O . THR A 1 86 ? 8.693 -0.665 12.244 1.00 94.62 86 THR A O 1
ATOM 694 N N . LEU A 1 87 ? 7.240 -0.242 10.582 1.00 94.75 87 LEU A N 1
ATOM 695 C CA . LEU A 1 87 ? 7.794 1.043 10.173 1.00 94.75 87 LEU A CA 1
ATOM 696 C C . LEU A 1 87 ? 7.024 2.204 10.811 1.00 94.75 87 LEU A C 1
ATOM 698 O O . LEU A 1 87 ? 5.820 2.148 11.032 1.00 94.75 87 LEU A O 1
ATOM 702 N N . LYS A 1 88 ? 7.734 3.297 11.108 1.00 93.38 88 LYS A N 1
ATOM 703 C CA . LYS A 1 88 ? 7.186 4.419 11.897 1.00 93.38 88 LYS A CA 1
ATOM 704 C C . LYS A 1 88 ? 6.268 5.354 11.112 1.00 93.38 88 LYS A C 1
ATOM 706 O O . LYS A 1 88 ? 5.601 6.189 11.714 1.00 93.38 88 LYS A O 1
ATOM 711 N N . SER A 1 89 ? 6.318 5.312 9.782 1.00 95.81 89 SER A N 1
ATOM 712 C CA . SER A 1 89 ? 5.526 6.194 8.926 1.00 95.81 89 SER A CA 1
ATOM 713 C C . SER A 1 89 ? 5.453 5.676 7.493 1.00 95.81 89 SER A C 1
ATOM 715 O O . SER A 1 89 ? 6.323 4.927 7.044 1.00 95.81 89 SER A O 1
ATOM 717 N N . VAL A 1 90 ? 4.479 6.187 6.742 1.00 96.44 90 VAL A N 1
ATOM 718 C CA . VAL A 1 90 ? 4.350 5.963 5.296 1.00 96.44 90 VAL A CA 1
ATOM 719 C C . VAL A 1 90 ? 5.603 6.415 4.531 1.00 96.44 90 VAL A C 1
ATOM 721 O O . VAL A 1 90 ? 6.010 5.780 3.561 1.00 96.44 90 VAL A O 1
ATOM 724 N N . SER A 1 91 ? 6.277 7.471 4.994 1.00 96.81 91 SER A N 1
ATOM 725 C CA . SER A 1 91 ? 7.541 7.928 4.403 1.00 96.81 91 SER A CA 1
ATOM 726 C C . SER A 1 91 ? 8.661 6.887 4.538 1.00 96.81 91 SER A C 1
ATOM 728 O O . SER A 1 91 ? 9.437 6.695 3.603 1.00 96.81 91 SER A O 1
ATOM 730 N N . GLU A 1 92 ? 8.720 6.154 5.655 1.00 97.94 92 GLU A N 1
ATOM 731 C CA . GLU A 1 92 ? 9.670 5.045 5.826 1.00 97.94 92 GLU A CA 1
ATOM 732 C C . GLU A 1 92 ? 9.310 3.849 4.932 1.00 97.94 92 GLU A C 1
ATOM 734 O O . GLU A 1 92 ? 10.202 3.267 4.317 1.00 97.94 92 GLU A O 1
ATOM 739 N N . VAL A 1 93 ? 8.017 3.543 4.762 1.00 98.31 93 VAL A N 1
ATOM 740 C CA . VAL A 1 93 ? 7.554 2.538 3.784 1.00 98.31 93 VAL A CA 1
ATOM 741 C C . VAL A 1 93 ? 7.992 2.919 2.368 1.00 98.31 93 VAL A C 1
ATOM 743 O O . VAL A 1 93 ? 8.562 2.093 1.656 1.00 98.31 93 VAL A O 1
ATOM 746 N N . ARG A 1 94 ? 7.803 4.185 1.967 1.00 98.62 94 ARG A N 1
ATOM 747 C CA . ARG A 1 94 ? 8.265 4.700 0.667 1.00 98.62 94 ARG A CA 1
ATOM 748 C C . ARG A 1 94 ? 9.772 4.505 0.498 1.00 98.62 94 ARG A C 1
ATOM 750 O O . ARG A 1 94 ? 10.209 4.054 -0.559 1.00 98.62 94 ARG A O 1
ATOM 757 N N . LYS A 1 95 ? 10.572 4.840 1.515 1.00 98.44 95 LYS A N 1
ATOM 758 C CA . LYS A 1 95 ? 12.031 4.650 1.468 1.00 98.44 95 LYS A CA 1
ATOM 759 C C . LYS A 1 95 ? 12.401 3.182 1.300 1.00 98.44 95 LYS A C 1
ATOM 761 O O . LYS A 1 95 ? 13.287 2.885 0.507 1.00 98.44 95 LYS A O 1
ATOM 766 N N . GLU A 1 96 ? 11.720 2.277 1.996 1.00 98.62 96 GLU A N 1
ATOM 767 C CA . GLU A 1 96 ? 12.003 0.845 1.910 1.00 98.62 96 GLU A CA 1
ATOM 768 C C . GLU A 1 96 ? 11.613 0.251 0.547 1.00 98.62 96 GLU A C 1
ATOM 770 O O . GLU A 1 96 ? 12.382 -0.531 -0.019 1.00 98.62 96 GLU A O 1
ATOM 775 N N . LEU A 1 97 ? 10.484 0.685 -0.029 1.00 98.75 97 LEU A N 1
ATOM 776 C CA . LEU A 1 97 ? 10.099 0.370 -1.411 1.00 98.75 97 LEU A CA 1
ATOM 777 C C . LEU A 1 97 ? 11.193 0.808 -2.394 1.00 98.75 97 LEU A C 1
ATOM 779 O O . LEU A 1 97 ? 11.704 -0.011 -3.159 1.00 98.75 97 LEU A O 1
ATOM 783 N N . LEU A 1 98 ? 11.601 2.082 -2.333 1.00 98.81 98 LEU A N 1
ATOM 784 C CA . LEU A 1 98 ? 12.648 2.630 -3.201 1.00 98.81 98 LEU A CA 1
ATOM 785 C C . LEU A 1 98 ? 13.972 1.889 -3.023 1.00 98.81 98 LEU A C 1
ATOM 787 O O . LEU A 1 98 ? 14.593 1.515 -4.010 1.00 98.81 98 LEU A O 1
ATOM 791 N N . ARG A 1 99 ? 14.377 1.607 -1.780 1.00 98.69 99 ARG A N 1
ATOM 792 C CA . ARG A 1 99 ? 15.613 0.878 -1.476 1.00 98.69 99 ARG A CA 1
ATOM 793 C C . ARG A 1 99 ? 15.619 -0.517 -2.099 1.00 98.69 99 ARG A C 1
ATOM 795 O O . ARG A 1 99 ? 16.640 -0.935 -2.641 1.00 98.69 99 ARG A O 1
ATOM 802 N N . LYS A 1 100 ? 14.505 -1.251 -2.019 1.00 98.56 100 LYS A N 1
ATOM 803 C CA . LYS A 1 100 ? 14.381 -2.601 -2.595 1.00 98.56 100 LYS A CA 1
ATOM 804 C C . LYS A 1 100 ? 14.391 -2.580 -4.123 1.00 98.56 100 LYS A C 1
ATOM 806 O O . LYS A 1 100 ? 15.037 -3.448 -4.710 1.00 98.56 100 LYS A O 1
ATOM 811 N N . ILE A 1 101 ? 13.746 -1.589 -4.743 1.00 98.50 101 ILE A N 1
ATOM 812 C CA . ILE A 1 101 ? 13.772 -1.398 -6.200 1.00 98.50 101 ILE A CA 1
ATOM 813 C C . ILE A 1 101 ? 15.175 -0.994 -6.671 1.00 98.50 101 ILE A C 1
ATOM 815 O O . ILE A 1 101 ? 15.715 -1.622 -7.577 1.00 98.50 101 ILE A O 1
ATOM 819 N N . ASP A 1 102 ? 15.802 -0.014 -6.018 1.00 98.56 102 ASP A N 1
ATOM 820 C CA . ASP A 1 102 ? 17.150 0.458 -6.357 1.00 98.56 102 ASP A CA 1
ATOM 821 C C . ASP A 1 102 ? 18.181 -0.676 -6.211 1.00 98.56 102 ASP A C 1
ATOM 823 O O . ASP A 1 102 ? 19.030 -0.869 -7.080 1.00 98.56 102 ASP A O 1
ATOM 827 N N . LEU A 1 103 ? 18.073 -1.493 -5.155 1.00 98.31 103 LEU A N 1
ATOM 828 C CA . LEU A 1 103 ? 18.922 -2.674 -4.981 1.00 98.31 103 LEU A CA 1
ATOM 829 C C . LEU A 1 103 ? 18.685 -3.726 -6.073 1.00 98.31 103 LEU A C 1
ATOM 831 O O . LEU A 1 103 ? 19.622 -4.423 -6.455 1.00 98.31 103 LEU A O 1
ATOM 835 N N . PHE A 1 104 ? 17.454 -3.888 -6.555 1.00 98.06 104 PHE A N 1
ATOM 836 C CA . PHE A 1 104 ? 17.169 -4.800 -7.660 1.00 98.06 104 PHE A CA 1
ATOM 837 C C . PHE A 1 104 ? 17.823 -4.303 -8.956 1.00 98.06 104 PHE A C 1
ATOM 839 O O . PHE A 1 104 ? 18.630 -5.026 -9.533 1.00 98.06 104 PHE A O 1
ATOM 846 N N . LEU A 1 105 ? 17.587 -3.043 -9.332 1.00 96.88 105 LEU A N 1
ATOM 847 C CA . LEU A 1 105 ? 18.162 -2.415 -10.530 1.00 96.88 105 LEU A CA 1
ATOM 848 C C . LEU A 1 105 ? 19.699 -2.356 -10.517 1.00 96.88 105 LEU A C 1
ATOM 850 O O . LEU A 1 105 ? 20.329 -2.359 -11.568 1.00 96.88 105 LEU A O 1
ATOM 854 N N . ALA A 1 106 ? 20.325 -2.315 -9.338 1.00 97.38 106 ALA A N 1
ATOM 855 C CA . ALA A 1 106 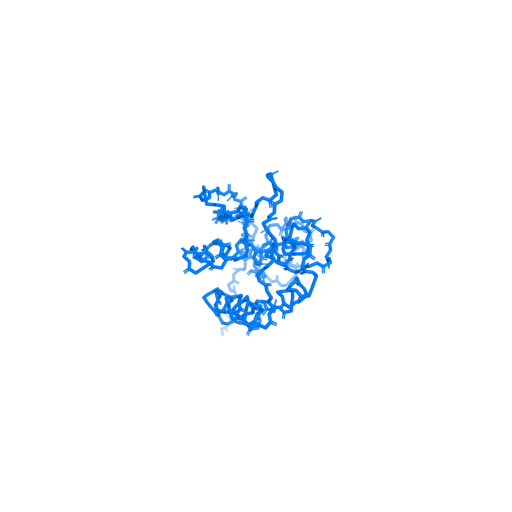? 21.783 -2.341 -9.219 1.00 97.38 106 ALA A CA 1
ATOM 856 C C . ALA A 1 106 ? 22.404 -3.729 -9.470 1.00 97.38 106 ALA A C 1
ATOM 858 O O . ALA A 1 106 ? 23.591 -3.813 -9.774 1.00 97.38 106 ALA A O 1
ATOM 859 N N . ASN A 1 107 ? 21.638 -4.813 -9.298 1.00 96.56 107 ASN A N 1
ATOM 860 C CA . ASN A 1 107 ? 22.147 -6.190 -9.367 1.00 96.56 107 ASN A CA 1
ATOM 861 C C . ASN A 1 107 ? 21.624 -6.981 -10.573 1.00 96.56 107 ASN A C 1
ATOM 863 O O . ASN A 1 107 ? 22.173 -8.037 -10.886 1.00 96.56 107 ASN A O 1
ATOM 867 N N . PHE A 1 108 ? 20.573 -6.495 -11.230 1.00 94.12 108 PHE A N 1
ATOM 868 C CA . PHE A 1 108 ? 19.913 -7.158 -12.349 1.00 94.12 108 PHE A CA 1
ATOM 869 C C . PHE A 1 108 ? 19.689 -6.160 -13.488 1.00 94.12 108 PHE A C 1
ATOM 871 O O . PHE A 1 108 ? 19.526 -4.967 -13.217 1.00 94.12 108 PHE A O 1
ATOM 878 N N . PRO A 1 109 ? 19.683 -6.614 -14.756 1.00 92.38 109 PRO A N 1
ATOM 879 C CA . PRO A 1 109 ? 19.231 -5.767 -15.852 1.00 92.38 109 PRO A CA 1
ATOM 880 C C . PRO A 1 109 ? 17.798 -5.300 -15.588 1.00 92.38 109 PRO A C 1
ATOM 882 O O . PRO A 1 109 ? 17.012 -6.006 -14.954 1.00 92.38 109 PRO A O 1
ATOM 885 N N . GLU A 1 110 ? 17.467 -4.105 -16.070 1.00 92.19 110 GLU A N 1
ATOM 886 C CA . GLU A 1 110 ? 16.105 -3.603 -15.942 1.00 92.19 110 GLU A CA 1
ATOM 887 C C . GLU A 1 110 ? 15.125 -4.557 -16.653 1.00 92.19 110 GLU A C 1
ATOM 889 O O . GLU A 1 110 ? 15.409 -4.978 -17.782 1.00 92.19 110 GLU A O 1
ATOM 894 N N . PRO A 1 111 ? 14.005 -4.928 -16.003 1.00 94.12 111 PRO A N 1
ATOM 895 C CA . PRO A 1 111 ? 12.991 -5.776 -16.613 1.00 94.12 111 PRO A CA 1
ATOM 896 C C . PRO A 1 111 ? 12.413 -5.152 -17.880 1.00 94.12 111 PRO A C 1
ATOM 898 O O . PRO A 1 111 ? 12.475 -3.939 -18.087 1.00 94.12 111 PRO A O 1
ATOM 901 N N . ARG A 1 112 ? 11.786 -5.985 -18.712 1.00 93.25 112 ARG A N 1
ATOM 902 C CA . ARG A 1 112 ? 11.032 -5.496 -19.871 1.00 93.25 112 ARG A CA 1
ATOM 903 C C . ARG A 1 112 ? 9.891 -4.571 -19.441 1.00 93.25 112 ARG A C 1
ATOM 905 O O . ARG A 1 112 ? 9.329 -4.721 -18.357 1.00 93.25 112 ARG A O 1
ATOM 912 N N . ASP A 1 113 ? 9.485 -3.690 -20.349 1.00 97.44 113 ASP A N 1
ATOM 913 C CA . ASP A 1 113 ? 8.230 -2.957 -20.207 1.00 97.44 113 ASP A CA 1
ATOM 914 C C . ASP A 1 113 ? 7.039 -3.933 -20.114 1.00 97.44 113 ASP A C 1
ATOM 916 O O . ASP A 1 113 ? 7.046 -5.045 -20.674 1.00 97.44 113 ASP A O 1
ATOM 920 N N . VAL A 1 114 ? 5.992 -3.512 -19.407 1.00 97.50 114 VAL A N 1
ATOM 921 C CA . VAL A 1 114 ? 4.731 -4.258 -19.348 1.00 97.50 114 VAL A CA 1
ATOM 922 C C . VAL A 1 114 ? 3.984 -4.178 -20.67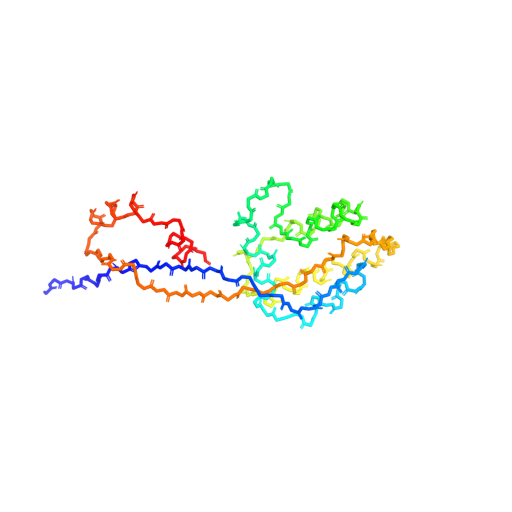8 1.00 97.50 114 VAL A C 1
ATOM 924 O O . VAL A 1 114 ? 4.167 -3.267 -21.485 1.00 97.50 114 VAL A O 1
ATOM 927 N N . VAL A 1 115 ? 3.089 -5.139 -20.902 1.00 95.62 115 VAL A N 1
ATOM 928 C CA . VAL A 1 115 ? 2.162 -5.084 -22.036 1.00 95.62 115 VAL A CA 1
ATOM 929 C C . VAL A 1 115 ? 1.204 -3.903 -21.847 1.00 95.62 115 VAL A C 1
ATOM 931 O O . VAL A 1 115 ? 0.735 -3.656 -20.738 1.00 95.62 115 VAL A O 1
ATOM 934 N N . ASN A 1 116 ? 0.888 -3.186 -22.930 1.00 94.88 116 ASN A N 1
ATOM 935 C CA . ASN A 1 116 ? -0.101 -2.104 -22.905 1.00 94.88 116 ASN A CA 1
ATOM 936 C C . ASN A 1 116 ? -1.410 -2.558 -22.240 1.00 94.88 116 ASN A C 1
ATOM 938 O O . ASN A 1 116 ? -1.977 -3.582 -22.624 1.00 94.88 116 ASN A O 1
ATOM 942 N N . GLY A 1 117 ? -1.900 -1.773 -21.280 1.00 95.62 117 GLY A N 1
ATOM 943 C CA . GLY A 1 117 ? -3.061 -2.104 -20.453 1.00 95.62 117 GLY A CA 1
ATOM 944 C C . GLY A 1 117 ? -2.694 -2.631 -19.063 1.00 95.62 117 GLY A C 1
ATOM 945 O O . GLY A 1 117 ? -3.523 -2.533 -18.160 1.00 95.62 117 GLY A O 1
ATOM 946 N N . ASN A 1 118 ? -1.462 -3.114 -18.868 1.00 96.94 118 ASN A N 1
ATOM 947 C CA . ASN A 1 118 ? -0.970 -3.633 -17.590 1.00 96.94 118 ASN A CA 1
ATOM 948 C C . ASN A 1 118 ? -0.080 -2.626 -16.844 1.00 96.94 118 ASN A C 1
ATOM 950 O O . ASN A 1 118 ? 0.723 -3.015 -15.999 1.00 96.94 118 ASN A O 1
ATOM 954 N N . GLU A 1 119 ? -0.166 -1.333 -17.154 1.00 98.44 119 GLU A N 1
ATOM 955 C CA . GLU A 1 119 ? 0.570 -0.308 -16.415 1.00 98.44 119 GLU A CA 1
ATOM 956 C C . GLU A 1 119 ? 0.136 -0.249 -14.945 1.00 98.44 119 GLU A C 1
ATOM 958 O O . GLU A 1 119 ? -1.021 -0.491 -14.600 1.00 98.44 119 GLU A O 1
ATOM 963 N N . PHE A 1 120 ? 1.057 0.132 -14.062 1.00 98.38 120 PHE A N 1
ATOM 964 C CA . PHE A 1 120 ? 0.708 0.397 -12.673 1.00 98.38 120 PHE A CA 1
ATOM 965 C C . PHE A 1 120 ? -0.005 1.742 -12.574 1.00 98.38 120 PHE A C 1
ATOM 967 O O . PHE A 1 120 ? 0.593 2.771 -12.889 1.00 98.38 120 PHE A O 1
ATOM 974 N N . TYR A 1 121 ? -1.245 1.761 -12.091 1.00 97.88 121 TYR A N 1
ATOM 975 C CA . TYR A 1 121 ? -2.012 2.991 -11.891 1.00 97.88 121 TYR A CA 1
ATOM 976 C C . TYR A 1 121 ? -1.881 3.482 -10.452 1.00 97.88 121 TYR A C 1
ATOM 978 O O . TYR A 1 121 ? -2.329 2.817 -9.519 1.00 97.88 121 TYR A O 1
ATOM 986 N N . PHE A 1 122 ? -1.317 4.678 -10.282 1.00 98.25 122 PHE A N 1
ATOM 987 C CA . PHE A 1 122 ? -1.199 5.313 -8.974 1.00 98.25 122 PHE A CA 1
ATOM 988 C C . PHE A 1 122 ? -2.553 5.902 -8.568 1.00 98.25 122 PHE A C 1
ATOM 990 O O . PHE A 1 122 ? -3.048 6.854 -9.187 1.00 98.25 122 PHE A O 1
ATOM 997 N N . ASN A 1 123 ? -3.137 5.351 -7.511 1.00 96.94 123 ASN A N 1
ATOM 998 C CA . ASN A 1 123 ? -4.392 5.792 -6.919 1.00 96.94 123 ASN A CA 1
ATOM 999 C C . ASN A 1 123 ? -4.170 6.232 -5.471 1.00 96.94 123 ASN A C 1
ATOM 1001 O O . ASN A 1 123 ? -3.251 5.783 -4.791 1.00 96.94 123 ASN A O 1
ATOM 1005 N N . GLU A 1 124 ? -5.030 7.123 -5.005 1.00 94.94 124 GLU A N 1
ATOM 1006 C CA . GLU A 1 124 ? -5.084 7.598 -3.626 1.00 94.94 124 GLU A CA 1
ATOM 1007 C C . GLU A 1 124 ? -6.446 7.247 -3.036 1.00 94.94 124 GLU A C 1
ATOM 1009 O O . GLU A 1 124 ? -7.448 7.186 -3.753 1.00 94.94 124 GLU A O 1
ATOM 1014 N N . THR A 1 125 ? -6.498 7.070 -1.721 1.00 91.50 125 THR A N 1
ATOM 1015 C CA . THR A 1 125 ? -7.765 6.924 -1.008 1.00 91.50 125 THR A CA 1
ATOM 1016 C C . THR A 1 125 ? -8.134 8.223 -0.321 1.00 91.50 125 THR A C 1
ATOM 1018 O O . THR A 1 125 ? -7.337 8.807 0.403 1.00 91.50 125 THR A O 1
ATOM 1021 N N . VAL A 1 126 ? -9.382 8.647 -0.495 1.00 90.69 126 VAL A N 1
ATOM 1022 C CA . VAL A 1 126 ? -10.012 9.647 0.365 1.00 90.69 126 VAL A CA 1
ATOM 1023 C C . VAL A 1 126 ? -10.864 8.911 1.391 1.00 90.69 126 VAL A C 1
ATOM 1025 O O . VAL A 1 126 ? -11.852 8.267 1.034 1.00 90.69 126 VAL A O 1
ATOM 1028 N N . SER A 1 127 ? -10.473 8.996 2.661 1.00 88.38 127 SER A N 1
ATOM 1029 C CA . SER A 1 127 ? -11.186 8.361 3.773 1.00 88.38 127 SER A CA 1
ATOM 1030 C C . SER A 1 127 ? -12.185 9.329 4.402 1.00 88.38 127 SER A C 1
ATOM 1032 O O . SER A 1 127 ? -11.815 10.391 4.902 1.00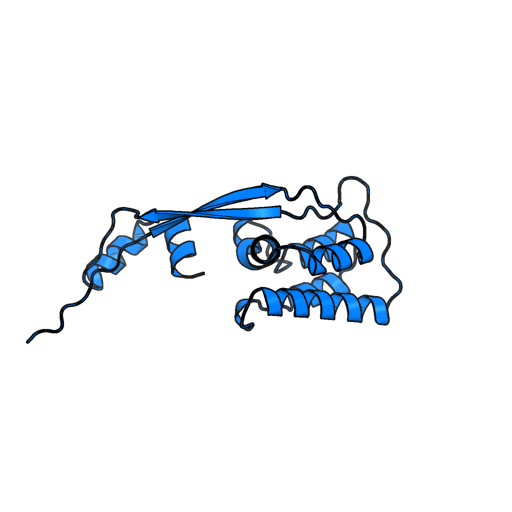 88.38 127 SER A O 1
ATOM 1034 N N . LEU A 1 128 ? -13.460 8.951 4.392 1.00 91.44 128 LEU A N 1
ATOM 1035 C CA . LEU A 1 128 ? -14.538 9.675 5.057 1.00 91.44 128 LEU A CA 1
ATOM 1036 C C . LEU A 1 128 ? -14.873 8.969 6.365 1.00 91.44 128 LEU A C 1
ATOM 1038 O O . LEU A 1 128 ? -15.338 7.831 6.352 1.00 91.44 128 LEU A O 1
ATOM 1042 N N . VAL A 1 129 ? -14.648 9.659 7.482 1.00 93.50 129 VAL A N 1
ATOM 1043 C CA . VAL A 1 129 ? -14.877 9.123 8.827 1.00 93.50 129 VAL A CA 1
ATOM 1044 C C . VAL A 1 129 ? -16.107 9.771 9.441 1.00 93.50 129 VAL A C 1
ATOM 1046 O O . VAL A 1 129 ? -16.192 10.997 9.527 1.00 93.50 129 VAL A O 1
ATOM 1049 N N . PHE A 1 130 ? -17.036 8.956 9.925 1.00 93.94 130 PHE A N 1
ATOM 1050 C CA . PHE A 1 130 ? -18.267 9.423 10.559 1.00 93.94 130 PHE A CA 1
ATOM 1051 C C . PHE A 1 130 ? -18.630 8.570 11.785 1.00 93.94 130 PHE A C 1
ATOM 1053 O O . PHE A 1 130 ? -18.245 7.400 11.866 1.00 93.94 130 PHE A O 1
ATOM 1060 N N . PRO A 1 131 ? -19.331 9.142 12.782 1.00 94.50 131 PRO A N 1
ATOM 1061 C CA . PRO A 1 131 ? -19.831 8.375 13.916 1.00 94.50 131 PRO A CA 1
ATOM 1062 C C . PRO A 1 131 ? -20.927 7.405 13.464 1.00 94.50 131 PRO A C 1
ATOM 1064 O O . PRO A 1 131 ? -21.809 7.776 12.693 1.00 94.50 131 PRO A O 1
ATOM 1067 N N . VAL A 1 132 ? -20.902 6.183 13.995 1.00 92.62 132 VAL A N 1
ATOM 1068 C CA . VAL A 1 132 ? -21.938 5.163 13.730 1.00 92.62 132 VAL A CA 1
ATOM 1069 C C . VAL A 1 132 ? -23.172 5.387 14.619 1.00 92.62 132 VAL A C 1
ATOM 1071 O O . VAL A 1 132 ? -24.240 4.837 14.382 1.00 92.62 132 VAL A O 1
ATOM 1074 N N . GLY A 1 133 ? -23.045 6.214 15.663 1.00 92.62 133 GLY A N 1
ATOM 1075 C CA . GLY A 1 133 ? -24.102 6.451 16.653 1.00 92.62 133 GLY A CA 1
ATOM 1076 C C . GLY A 1 133 ? -24.134 5.422 17.788 1.00 92.62 133 GLY A C 1
ATOM 1077 O O . GLY A 1 133 ? -24.969 5.527 18.684 1.00 92.62 133 GLY A O 1
ATOM 1078 N N . VAL A 1 134 ? -23.199 4.466 17.801 1.00 94.44 134 VAL A N 1
ATOM 1079 C CA . VAL A 1 134 ? -23.056 3.460 18.861 1.00 94.44 134 VAL A CA 1
ATOM 1080 C C . VAL A 1 134 ? -21.994 3.913 19.863 1.00 94.44 134 VAL A C 1
ATOM 1082 O O . VAL A 1 134 ? -20.822 4.082 19.519 1.00 94.44 134 VAL A O 1
ATOM 1085 N N . LYS A 1 135 ? -22.404 4.103 21.121 1.00 95.62 135 LYS A N 1
ATOM 1086 C CA . LYS A 1 135 ? -21.524 4.449 22.246 1.00 95.62 135 LYS A CA 1
ATOM 1087 C C . LYS A 1 135 ? -21.606 3.381 23.319 1.00 95.62 135 LYS A C 1
ATOM 1089 O O . LYS A 1 135 ? -22.702 2.963 23.674 1.00 95.62 135 LYS A O 1
ATOM 1094 N N . THR A 1 136 ? -20.460 3.003 23.867 1.00 95.50 136 THR A N 1
ATOM 1095 C CA . THR A 1 136 ? -20.353 1.963 24.894 1.00 95.50 136 THR A CA 1
ATOM 1096 C C . THR A 1 136 ? -19.635 2.508 26.119 1.00 95.50 136 THR A C 1
ATOM 1098 O O . THR A 1 136 ? -18.715 3.319 26.015 1.00 95.50 136 THR A O 1
ATOM 1101 N N . ARG A 1 137 ? -20.102 2.136 27.309 1.00 94.56 137 ARG A N 1
ATOM 1102 C CA . ARG A 1 137 ? -19.626 2.673 28.599 1.00 94.56 137 ARG A CA 1
ATOM 1103 C C . ARG A 1 137 ? -18.930 1.626 29.459 1.00 94.56 137 ARG A C 1
ATOM 1105 O O . ARG A 1 137 ? -18.375 1.958 30.504 1.00 94.56 137 ARG A O 1
ATOM 1112 N N . ASN A 1 138 ? -18.999 0.366 29.051 1.00 93.44 138 ASN A N 1
ATOM 1113 C CA . ASN A 1 138 ? -18.409 -0.772 29.737 1.00 93.44 138 ASN A CA 1
ATOM 1114 C C . ASN A 1 138 ? -18.113 -1.898 28.734 1.00 93.44 138 ASN A C 1
ATOM 1116 O O . ASN A 1 138 ? -18.522 -1.844 27.575 1.00 93.44 138 ASN A O 1
ATOM 1120 N N . LEU A 1 139 ? -17.402 -2.924 29.203 1.00 94.19 139 LEU A N 1
ATOM 1121 C CA . LEU A 1 139 ? -16.980 -4.051 28.370 1.00 94.19 139 LEU A CA 1
ATOM 1122 C C . LEU A 1 139 ? -18.152 -4.876 27.828 1.00 94.19 139 LEU A C 1
ATOM 1124 O O . LEU A 1 139 ? -18.060 -5.359 26.708 1.00 94.19 139 LEU A O 1
ATOM 1128 N N . ALA A 1 140 ? -19.247 -5.025 28.580 1.00 95.19 140 ALA A N 1
ATOM 1129 C CA . ALA A 1 140 ? -20.403 -5.788 28.111 1.00 95.19 140 ALA A CA 1
ATOM 1130 C C . ALA A 1 140 ? -21.080 -5.089 26.921 1.00 95.19 140 ALA A C 1
ATOM 1132 O O . ALA A 1 140 ? -21.336 -5.722 25.903 1.00 95.19 140 ALA A O 1
ATOM 1133 N N . GLU A 1 141 ? -21.288 -3.771 27.010 1.00 95.56 141 GLU A N 1
ATOM 1134 C CA . GLU A 1 141 ? -21.788 -2.963 25.891 1.00 95.56 141 GLU A CA 1
ATOM 1135 C C . GLU A 1 141 ? -20.836 -3.004 24.688 1.00 95.56 141 GLU A C 1
ATOM 1137 O O . GLU A 1 141 ? -21.298 -3.100 23.555 1.00 95.56 141 GLU A O 1
ATOM 1142 N N . PHE A 1 142 ? -19.518 -2.966 24.920 1.00 95.38 142 PHE A N 1
ATOM 1143 C CA . PHE A 1 142 ? -18.516 -3.069 23.854 1.00 95.38 142 PHE A CA 1
ATOM 1144 C C . PHE A 1 142 ? -18.560 -4.423 23.138 1.00 95.38 142 PHE A C 1
ATOM 1146 O O . PHE A 1 142 ? -18.545 -4.454 21.911 1.00 95.38 142 PHE A O 1
ATOM 1153 N N . LEU A 1 143 ? -18.656 -5.528 23.885 1.00 95.25 143 LEU A N 1
ATOM 1154 C CA . LEU A 1 143 ? -18.747 -6.880 23.326 1.00 95.25 143 LEU A CA 1
ATOM 1155 C C . LEU A 1 143 ? -20.027 -7.082 22.509 1.00 95.25 143 LEU A C 1
ATOM 1157 O O . LEU A 1 143 ? -19.973 -7.659 21.433 1.00 95.25 143 LEU A O 1
ATOM 1161 N N . VAL A 1 144 ? -21.165 -6.560 22.967 1.00 95.56 144 VAL A N 1
ATOM 1162 C CA . VAL A 1 144 ? -22.403 -6.620 22.173 1.00 95.56 144 VAL A CA 1
ATOM 1163 C C . VAL A 1 144 ? -22.285 -5.747 20.922 1.00 95.56 144 VAL A C 1
ATOM 1165 O O . VAL A 1 144 ? -22.702 -6.151 19.840 1.00 95.56 144 VAL A O 1
ATOM 1168 N N . ALA A 1 145 ? -21.706 -4.550 21.043 1.00 95.19 145 ALA A N 1
ATOM 1169 C CA . ALA A 1 145 ? -21.560 -3.641 19.913 1.00 95.19 145 ALA A CA 1
ATOM 1170 C C . ALA A 1 145 ? -20.623 -4.198 18.832 1.00 95.19 145 ALA A C 1
ATOM 1172 O O . ALA A 1 145 ? -20.961 -4.112 17.654 1.00 95.19 145 ALA A O 1
ATOM 1173 N N . ILE A 1 146 ? -19.481 -4.791 19.206 1.00 93.94 146 ILE A N 1
ATOM 1174 C CA . ILE A 1 146 ? -18.487 -5.270 18.233 1.00 93.94 146 ILE A CA 1
ATOM 1175 C C . ILE A 1 146 ? -19.028 -6.396 17.337 1.00 93.94 146 ILE A C 1
ATOM 1177 O O . ILE A 1 146 ? -18.605 -6.514 16.192 1.00 93.94 146 ILE A O 1
ATOM 1181 N N . GLU A 1 147 ? -20.001 -7.176 17.820 1.00 93.38 147 GLU A N 1
ATOM 1182 C CA . GLU A 1 147 ? -20.683 -8.218 17.035 1.00 93.38 147 GLU A CA 1
ATOM 1183 C C . GLU A 1 147 ? -21.602 -7.658 15.933 1.00 93.38 147 GLU A C 1
ATOM 1185 O O . GLU A 1 147 ? -21.935 -8.382 14.998 1.00 93.38 147 GLU A O 1
ATOM 1190 N N . HIS A 1 148 ? -22.016 -6.389 16.030 1.00 92.75 148 HIS A N 1
ATOM 1191 C CA . HIS A 1 148 ? -23.038 -5.791 15.159 1.00 92.75 148 HIS A CA 1
ATOM 1192 C C . HIS A 1 148 ? -22.534 -4.612 14.310 1.00 92.75 148 HIS A C 1
ATOM 1194 O O . HIS A 1 148 ? -23.286 -4.106 13.478 1.00 92.75 148 HIS A O 1
ATOM 1200 N N . ILE A 1 149 ? -21.304 -4.133 14.522 1.00 93.62 149 ILE A N 1
ATOM 1201 C CA . ILE A 1 149 ? -20.721 -3.052 13.711 1.00 93.62 149 ILE A CA 1
ATOM 1202 C C . ILE A 1 149 ? -20.218 -3.558 12.356 1.00 93.62 149 ILE A C 1
ATOM 1204 O O . ILE A 1 149 ? -19.773 -4.695 12.212 1.00 93.62 149 ILE A O 1
ATOM 1208 N N . ASP A 1 150 ? -20.202 -2.666 11.369 1.00 90.69 150 ASP A N 1
ATOM 1209 C CA . ASP A 1 150 ? -19.615 -2.948 10.064 1.00 90.69 150 ASP A CA 1
ATOM 1210 C C . ASP A 1 150 ? -18.091 -3.129 10.127 1.00 90.69 150 ASP A C 1
ATOM 1212 O O . ASP A 1 150 ? -17.382 -2.474 10.901 1.00 90.69 150 ASP A O 1
ATOM 1216 N N . ALA A 1 151 ? -17.555 -3.934 9.204 1.00 88.06 151 ALA A N 1
ATOM 1217 C CA . ALA A 1 151 ? -16.114 -4.139 9.045 1.00 88.06 151 ALA A CA 1
ATOM 1218 C C . ALA A 1 151 ? -15.341 -2.823 8.826 1.00 88.06 151 ALA A C 1
ATOM 1220 O O . ALA A 1 151 ? -14.203 -2.696 9.268 1.00 88.06 151 ALA A O 1
ATOM 1221 N N . GLY A 1 152 ? -15.968 -1.810 8.212 1.00 88.06 152 GLY A N 1
ATOM 1222 C CA . GLY A 1 152 ? -15.378 -0.474 8.058 1.00 88.06 152 GLY A CA 1
ATOM 1223 C C . GLY A 1 152 ? -15.171 0.274 9.383 1.00 88.06 152 GLY A C 1
ATOM 1224 O O . GLY A 1 152 ? -14.323 1.164 9.463 1.00 88.06 152 GLY A O 1
ATOM 1225 N N . SER A 1 153 ? -15.920 -0.081 10.433 1.00 92.56 153 SER A N 1
ATOM 1226 C CA . SER A 1 153 ? -15.701 0.434 11.787 1.00 92.56 153 SER A CA 1
ATOM 1227 C C . SER A 1 153 ? -14.539 -0.273 12.479 1.00 92.56 153 SER A C 1
ATOM 1229 O O . SER A 1 153 ? -13.703 0.394 13.089 1.00 92.56 153 SER A O 1
ATOM 1231 N N . ILE A 1 154 ? -14.432 -1.596 12.314 1.00 90.19 154 ILE A N 1
ATOM 1232 C CA . ILE A 1 154 ? -13.273 -2.367 12.790 1.00 90.19 154 ILE A CA 1
ATOM 1233 C C . ILE A 1 154 ? -11.997 -1.854 12.119 1.00 90.19 154 ILE A C 1
ATOM 1235 O O . ILE A 1 154 ? -11.024 -1.566 12.811 1.00 90.19 154 ILE A O 1
ATOM 1239 N N . TYR A 1 155 ? -12.029 -1.676 10.794 1.00 87.69 155 TYR A N 1
ATOM 1240 C CA . TYR A 1 155 ? -10.908 -1.147 10.024 1.00 87.69 155 TYR A CA 1
ATOM 1241 C C . TYR A 1 155 ? -10.421 0.189 10.591 1.00 87.69 155 TYR A C 1
ATOM 1243 O O . TYR A 1 155 ? -9.264 0.292 10.967 1.00 87.69 155 TYR A O 1
ATOM 1251 N N . TYR A 1 156 ? -11.320 1.166 10.746 1.00 90.25 156 TYR A N 1
ATOM 1252 C CA . TYR A 1 156 ? -10.968 2.502 11.235 1.00 90.25 156 TYR A CA 1
ATOM 1253 C C . TYR A 1 156 ? -10.332 2.521 12.633 1.00 90.25 156 TYR A C 1
ATOM 1255 O O . TYR A 1 156 ? -9.488 3.366 12.919 1.00 90.25 156 TYR A O 1
ATOM 1263 N N . HIS A 1 157 ? -10.787 1.649 13.534 1.00 90.38 157 HIS A N 1
ATOM 1264 C CA . HIS A 1 157 ? -10.325 1.656 14.925 1.00 90.38 157 HIS A CA 1
ATOM 1265 C C . HIS A 1 157 ? -9.078 0.807 15.166 1.00 90.38 157 HIS A C 1
ATOM 1267 O O . HIS A 1 157 ? -8.429 0.982 16.197 1.00 90.38 157 HIS A O 1
ATOM 1273 N N . PHE A 1 158 ? -8.762 -0.119 14.262 1.00 84.88 158 PHE A N 1
ATOM 1274 C CA . PHE A 1 158 ? -7.677 -1.081 14.447 1.00 84.88 158 PHE A CA 1
ATOM 1275 C C . PHE A 1 158 ? -6.488 -0.866 13.499 1.00 84.88 158 PHE A C 1
ATOM 1277 O O . PHE A 1 158 ? -5.372 -1.239 13.859 1.00 84.88 158 PHE A O 1
ATOM 1284 N N . TYR A 1 159 ? -6.712 -0.267 12.325 1.00 76.50 159 TYR A N 1
ATOM 1285 C CA . TYR A 1 159 ? -5.713 -0.065 11.269 1.00 76.50 159 TYR A CA 1
ATOM 1286 C C . TYR A 1 159 ? -5.577 1.410 10.889 1.00 76.50 159 TYR A C 1
ATOM 1288 O O . TYR A 1 159 ? -4.421 1.823 10.646 1.00 76.50 159 TYR A O 1
#

Secondary structure (DSSP, 8-state):
----PPPEEEEEEEEEEEEEEEEESSHHHHHHHHHHS-HHHHHHHHTTGGGG---TTSSSHHHHHHHHTS--HHHHHHHHT--TTSSSSHHHHHHHHHHHHHHHHHHSPPPPPPPTT-PEEEEEEEEEEEEEEEEESSHHHHHHHHTTS-HHHHHHHH-

Foldseek 3Di:
DDDQFDKDFFKFKDKDKAFPPDWAQFLVSVLVCLVVDDLQLLCCFAVCQVVVVDPPPARGNVLVLCCPFLVNNVLSVQLRPDDVVVDPGSVVNSVSNSVSSVVCVVPDPTTDGGDPPSIGTRIGIDMDMDTPPQIGRDPVSVVVVVVPDDPRRVVVVPD

Radius of gyration: 19.45 Å; chains: 1; bounding box: 46×26×67 Å

pLDDT: mean 93.35, std 7.48, range [45.34, 98.81]